Protein AF-A0A392MQ04-F1 (afdb_monomer_lite)

pLDDT: mean 91.91, std 7.3, range [61.91, 97.56]

Sequence (95 aa):
MEFLWSEDFQKINTPRLIAGSSEGGASVFRLDYKGKAACLAQSTQLHKQMSVNAGFRRIFEIGPVFRAEDSYTHRHLCQYTALDVEMEIISHYSE

Organism: NCBI:txid97028

Secondary structure (DSSP, 8-state):
-HHHHHTTPEE----SEESS-SSTT----EEESSSSEEEE-S-SHHHHHHHHHTT--EEEEEEEEE--S---STT--SEEEEEEEEE--SS-TT-

Radius of gyration: 15.33 Å; chains: 1; bounding box: 35×34×39 Å

Foldseek 3Di:
DVVLVVVVADEDDDDQKAQDAPDPPFDWAWDQDPNGIITGYQDCVVVLVVCCVVVRAKYKYWDKHAHRDPDDDPPDDRIDIDIDIDHDDDDDPVD

InterPro domains:
  IPR002312 Aspartyl/Asparaginyl-tRNA synthetase, class IIb [PR01042] (40-52)
  IPR002312 Aspartyl/Asparaginyl-tRNA synthetase, cl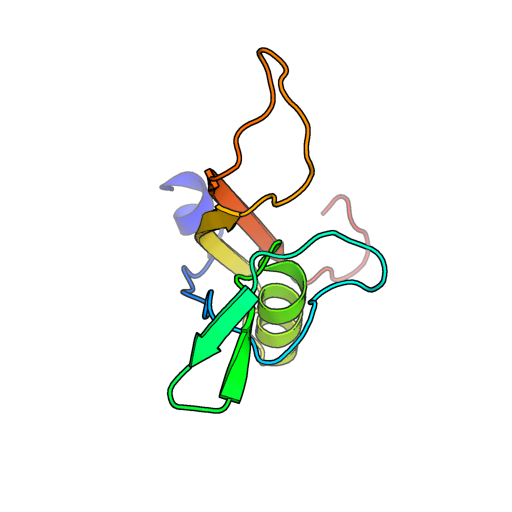ass IIb [PR01042] (57-70)
  IPR004364 Aminoacyl-tRNA synthetase, class II (D/K/N) [PF00152] (2-92)
  IPR004523 Aspartate-tRNA synthetase, type 2 [PTHR43450] (2-95)
  IPR045864 Class II Aminoacyl-tRNA synthetase/Biotinyl protein ligase (BPL) and lipoyl protein ligase (LPL) [G3DSA:3.30.930.10] (1-95)
  IPR045864 Class II Aminoacyl-tRNA synthetase/Biotinyl protein ligase (BPL) and lipoyl protein ligase (LPL) [SSF55681] (2-92)

Structure (mmCIF, N/CA/C/O backbone):
data_AF-A0A392MQ04-F1
#
_entry.id   AF-A0A392MQ04-F1
#
loop_
_atom_site.group_PDB
_atom_site.id
_atom_site.type_symbol
_atom_site.label_atom_id
_atom_site.label_alt_id
_atom_site.label_comp_id
_atom_site.label_asym_id
_atom_site.label_entity_id
_atom_site.label_seq_id
_atom_site.pdbx_PDB_ins_code
_atom_site.Cartn_x
_atom_site.Cartn_y
_atom_site.Cartn_z
_atom_site.occupancy
_atom_site.B_iso_or_equiv
_atom_site.auth_seq_id
_atom_site.auth_comp_id
_atom_site.auth_asym_id
_atom_site.auth_atom_id
_atom_site.pdbx_PDB_model_num
ATOM 1 N N . MET A 1 1 ? -1.290 5.926 -14.993 1.00 84.81 1 MET A N 1
ATOM 2 C CA . MET A 1 1 ? -1.017 4.473 -15.044 1.00 84.81 1 MET A CA 1
ATOM 3 C C . MET A 1 1 ? -0.255 4.110 -16.293 1.00 84.81 1 MET A C 1
ATOM 5 O O . MET A 1 1 ? 0.755 3.446 -16.159 1.00 84.81 1 MET A O 1
ATOM 9 N N . GLU A 1 2 ? -0.662 4.627 -17.453 1.00 93.81 2 GLU A N 1
ATOM 10 C CA . GLU A 1 2 ? 0.064 4.474 -18.724 1.00 93.81 2 GLU A CA 1
ATOM 11 C C . GLU A 1 2 ? 1.566 4.752 -18.601 1.00 93.81 2 GLU A C 1
ATOM 13 O O . GLU A 1 2 ? 2.354 3.906 -18.991 1.00 93.81 2 GLU A O 1
ATOM 18 N N . PHE A 1 3 ? 1.951 5.851 -17.942 1.00 97.00 3 PHE A N 1
ATOM 19 C CA . PHE A 1 3 ? 3.359 6.158 -17.662 1.00 97.00 3 PHE A CA 1
ATOM 20 C C . PHE A 1 3 ? 4.085 5.072 -16.846 1.00 97.00 3 PHE A C 1
ATOM 22 O O . PHE A 1 3 ? 5.194 4.681 -17.169 1.00 97.00 3 PHE A O 1
ATOM 29 N N . LEU A 1 4 ? 3.465 4.549 -15.785 1.00 97.25 4 LEU A N 1
ATOM 30 C CA . LEU A 1 4 ? 4.105 3.522 -14.953 1.00 97.25 4 LEU A CA 1
ATOM 31 C C . LEU A 1 4 ? 4.248 2.205 -15.724 1.00 97.25 4 LEU A C 1
ATOM 33 O O . LEU A 1 4 ? 5.263 1.530 -15.604 1.00 97.25 4 LEU A O 1
ATOM 37 N N . TRP A 1 5 ? 3.262 1.862 -16.553 1.00 96.88 5 TRP A N 1
ATOM 38 C CA . TRP A 1 5 ? 3.348 0.689 -17.418 1.00 96.88 5 TRP A CA 1
ATOM 39 C C . TRP A 1 5 ? 4.382 0.842 -18.532 1.00 96.88 5 TRP A C 1
ATOM 41 O O . TRP A 1 5 ? 5.036 -0.142 -18.853 1.00 96.88 5 TRP A O 1
ATOM 51 N N . SER A 1 6 ? 4.560 2.040 -19.100 1.00 97.44 6 SER A N 1
ATOM 52 C CA . SER A 1 6 ? 5.614 2.279 -20.095 1.00 97.44 6 SER A CA 1
ATOM 53 C C . SER A 1 6 ? 7.022 2.215 -19.500 1.00 97.44 6 SER A C 1
ATOM 55 O O . SER A 1 6 ? 7.966 1.952 -20.231 1.00 97.44 6 SER A O 1
ATOM 57 N N . GLU A 1 7 ? 7.152 2.426 -18.189 1.00 96.06 7 GLU A N 1
ATOM 58 C CA . GLU A 1 7 ? 8.409 2.354 -17.431 1.00 96.06 7 GLU A CA 1
ATOM 59 C C . GLU A 1 7 ? 8.625 0.989 -16.737 1.00 96.06 7 GLU A C 1
ATOM 61 O O . GLU A 1 7 ? 9.392 0.886 -15.773 1.00 96.06 7 GLU A O 1
ATOM 66 N N . ASP A 1 8 ? 7.925 -0.055 -17.201 1.00 95.56 8 ASP A N 1
ATOM 67 C CA . ASP A 1 8 ? 7.995 -1.443 -16.717 1.00 95.56 8 ASP A CA 1
ATOM 68 C C . ASP A 1 8 ? 7.635 -1.647 -15.231 1.00 95.56 8 ASP A C 1
ATOM 70 O O . ASP A 1 8 ? 8.032 -2.634 -14.599 1.00 95.56 8 ASP A O 1
ATOM 74 N N . PHE A 1 9 ? 6.839 -0.751 -14.641 1.00 97.56 9 PHE A N 1
ATOM 75 C CA . PHE A 1 9 ? 6.347 -0.953 -13.281 1.00 97.56 9 PHE A CA 1
ATOM 76 C C . PHE A 1 9 ? 5.231 -1.999 -13.226 1.00 97.56 9 PHE A C 1
ATOM 78 O O . PHE A 1 9 ? 4.238 -1.957 -13.961 1.00 97.56 9 PHE A O 1
ATOM 85 N N . GLN A 1 10 ? 5.342 -2.896 -12.249 1.00 96.81 10 GLN A N 1
ATOM 86 C CA . GLN A 1 10 ? 4.351 -3.928 -11.980 1.00 96.81 10 GLN A CA 1
ATOM 87 C C . GLN A 1 10 ? 3.366 -3.468 -10.909 1.00 96.81 10 GLN A C 1
ATOM 89 O O . GLN A 1 10 ? 3.751 -2.999 -9.837 1.00 96.81 10 GLN A O 1
ATOM 94 N N . LYS A 1 11 ? 2.069 -3.636 -11.174 1.00 96.69 11 LYS A N 1
ATOM 95 C CA . LYS A 1 11 ? 1.052 -3.381 -10.154 1.00 96.69 11 LYS A CA 1
ATOM 96 C C . LYS A 1 11 ? 1.069 -4.505 -9.123 1.00 96.69 11 LYS A C 1
ATOM 98 O O . LYS A 1 11 ? 0.870 -5.663 -9.486 1.00 96.69 11 LYS A O 1
ATOM 103 N N . ILE A 1 12 ? 1.187 -4.156 -7.848 1.00 96.50 12 ILE A N 1
ATOM 104 C CA . ILE A 1 12 ? 1.007 -5.091 -6.734 1.00 96.50 12 ILE A CA 1
ATOM 105 C C . ILE A 1 12 ? -0.236 -4.734 -5.916 1.00 96.50 12 ILE A C 1
ATOM 107 O O . ILE A 1 12 ? -0.763 -3.626 -6.015 1.00 96.50 12 ILE A O 1
ATOM 111 N N . ASN A 1 13 ? -0.710 -5.684 -5.109 1.00 96.12 13 ASN A N 1
ATOM 112 C CA . ASN A 1 13 ? -1.736 -5.439 -4.099 1.00 96.12 13 ASN A CA 1
ATOM 113 C C . ASN A 1 13 ? -1.259 -6.040 -2.776 1.00 96.12 13 ASN A C 1
ATOM 115 O O . ASN A 1 13 ? -1.032 -7.247 -2.686 1.00 96.12 13 ASN A O 1
ATOM 119 N N . THR A 1 14 ? -1.103 -5.199 -1.763 1.00 95.12 14 THR A N 1
ATOM 120 C CA . THR A 1 14 ? -0.569 -5.568 -0.454 1.00 95.12 14 THR A CA 1
ATOM 121 C C . THR A 1 14 ? -1.682 -5.603 0.596 1.00 95.12 14 THR A C 1
ATOM 123 O O . THR A 1 14 ? -2.693 -4.894 0.481 1.00 95.12 14 THR A O 1
ATOM 126 N N . PRO A 1 15 ? -1.554 -6.461 1.625 1.00 94.88 15 PRO A N 1
ATOM 127 C CA . PRO A 1 15 ? -2.571 -6.568 2.657 1.00 94.88 15 PRO A CA 1
ATOM 128 C C . PRO A 1 15 ? -2.650 -5.279 3.478 1.00 94.88 15 PRO A C 1
ATOM 130 O O . PRO A 1 15 ? -1.646 -4.697 3.882 1.00 94.88 15 PRO A O 1
ATOM 133 N N . ARG A 1 16 ? -3.883 -4.859 3.773 1.00 93.94 16 ARG A N 1
ATOM 134 C CA . ARG A 1 16 ? -4.167 -3.710 4.650 1.00 93.94 16 ARG A CA 1
ATOM 135 C C . ARG A 1 16 ? -4.414 -4.108 6.091 1.00 93.94 16 ARG A C 1
ATOM 137 O O . ARG A 1 16 ? -4.451 -3.243 6.953 1.00 93.94 16 ARG A O 1
ATOM 144 N N . LEU A 1 17 ? -4.571 -5.403 6.334 1.00 94.12 17 LEU A N 1
ATOM 145 C CA . LEU A 1 17 ? -4.708 -5.980 7.655 1.00 94.12 17 LEU A CA 1
ATOM 146 C C . LEU A 1 17 ? -3.361 -6.547 8.094 1.00 94.12 17 LEU A C 1
ATOM 148 O O . LEU A 1 17 ? -2.837 -7.456 7.453 1.00 94.12 17 LEU A O 1
ATOM 152 N N . ILE A 1 18 ? -2.821 -6.024 9.188 1.00 92.81 18 ILE A N 1
ATOM 153 C CA . ILE A 1 18 ? -1.514 -6.409 9.724 1.00 92.81 18 ILE A CA 1
ATOM 154 C C . ILE A 1 18 ? -1.618 -6.749 11.211 1.00 92.81 18 ILE A C 1
ATOM 156 O O . ILE A 1 18 ? -2.507 -6.271 11.911 1.00 92.81 18 ILE A O 1
ATOM 160 N N . ALA A 1 19 ? -0.719 -7.599 11.706 1.00 89.62 19 ALA A N 1
ATOM 161 C CA . ALA A 1 19 ? -0.766 -8.082 13.089 1.00 89.62 19 ALA A CA 1
ATOM 162 C C . ALA A 1 19 ? -0.346 -7.026 14.133 1.00 89.62 19 ALA A C 1
ATOM 164 O O . ALA A 1 19 ? -0.685 -7.148 15.306 1.00 89.62 19 ALA A O 1
ATOM 165 N N . GLY A 1 20 ? 0.387 -5.990 13.724 1.00 82.31 20 GLY A N 1
ATOM 166 C CA . GLY A 1 20 ? 0.895 -4.939 14.606 1.00 82.31 20 GLY A CA 1
ATOM 167 C C . GLY A 1 20 ? 1.069 -3.619 13.865 1.00 82.31 20 GLY A C 1
ATOM 168 O O . GLY A 1 20 ? 0.712 -3.524 12.696 1.00 82.31 20 GLY A O 1
ATOM 169 N N . SER A 1 21 ? 1.605 -2.598 14.534 1.00 77.81 21 SER A N 1
ATOM 170 C CA . SER A 1 21 ? 1.902 -1.317 13.877 1.00 77.81 21 SER A CA 1
ATOM 171 C C . SER A 1 21 ? 3.052 -1.471 12.879 1.00 77.81 21 SER A C 1
ATOM 173 O O . SER A 1 21 ? 4.053 -2.108 13.206 1.00 77.81 21 SER A O 1
ATOM 175 N N . SER A 1 22 ? 2.924 -0.877 11.688 1.00 68.44 22 SER A N 1
ATOM 176 C CA . SER A 1 22 ? 3.992 -0.849 10.674 1.00 68.44 22 SER A CA 1
ATOM 177 C C . SER A 1 22 ? 5.194 -0.013 11.117 1.00 68.44 22 SER A C 1
ATOM 179 O O . SER A 1 22 ? 6.328 -0.360 10.806 1.00 68.44 22 SER A O 1
ATOM 181 N N . GLU A 1 23 ? 4.943 1.072 11.852 1.00 64.62 23 GLU A N 1
ATOM 182 C CA . GLU A 1 23 ? 5.945 2.017 12.346 1.00 64.62 23 GLU A CA 1
ATOM 183 C C . GLU A 1 23 ? 5.654 2.290 13.831 1.00 64.62 23 GLU A C 1
ATOM 185 O O . GLU A 1 23 ? 4.503 2.480 14.241 1.00 64.62 23 GLU A O 1
ATOM 190 N N . GLY A 1 24 ? 6.675 2.210 14.684 1.00 61.91 24 GLY A N 1
ATOM 191 C CA . GLY A 1 24 ? 6.511 2.424 16.122 1.00 61.91 24 GLY A CA 1
ATOM 192 C C . GLY A 1 24 ? 6.121 3.872 16.431 1.00 61.91 24 GLY A C 1
ATOM 193 O O . GLY A 1 24 ? 6.706 4.798 15.883 1.00 61.91 24 GLY A O 1
ATOM 194 N N . GLY A 1 25 ? 5.158 4.072 17.336 1.00 67.00 25 GLY A N 1
ATOM 195 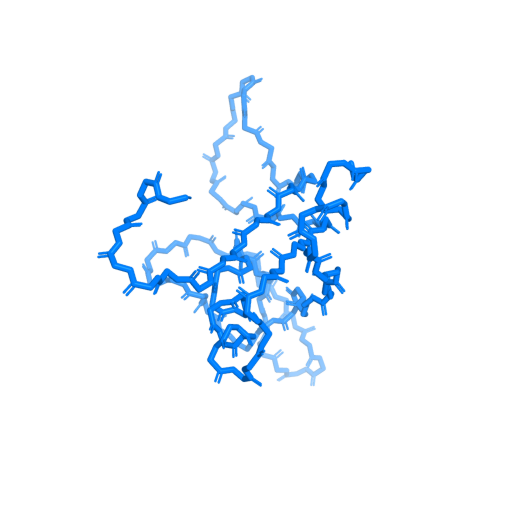C CA . GLY A 1 25 ? 4.804 5.399 17.863 1.00 67.00 25 GLY A CA 1
ATOM 196 C C . GLY A 1 25 ? 3.629 6.110 17.183 1.00 67.00 25 GLY A C 1
ATOM 197 O O . GLY A 1 25 ? 3.217 7.158 17.672 1.00 67.00 25 GLY A O 1
ATOM 198 N N . ALA A 1 26 ? 3.051 5.546 16.121 1.00 74.00 26 ALA A N 1
ATOM 199 C CA . ALA A 1 26 ? 1.883 6.115 15.451 1.00 74.00 26 ALA A CA 1
ATOM 200 C C . ALA A 1 26 ? 0.553 5.512 15.949 1.00 74.00 26 ALA A C 1
ATOM 202 O O . ALA A 1 26 ? 0.477 4.349 16.364 1.00 74.00 26 ALA A O 1
ATOM 203 N N . SER A 1 27 ? -0.513 6.316 15.911 1.00 87.12 27 SER A N 1
ATOM 204 C CA . SER A 1 27 ? -1.876 5.854 16.194 1.00 87.12 27 SER A CA 1
ATOM 205 C C . SER A 1 27 ? -2.356 4.934 15.074 1.00 87.12 27 SER A C 1
ATOM 207 O O . SER A 1 27 ? -2.291 5.298 13.907 1.00 87.12 27 SER A O 1
ATOM 209 N N . VAL A 1 28 ? -2.907 3.766 15.416 1.00 91.88 28 VAL A N 1
ATOM 210 C CA . VAL A 1 28 ? -3.429 2.792 14.441 1.00 91.88 28 VAL A CA 1
ATOM 211 C C . VAL A 1 28 ? -4.886 2.446 14.726 1.00 91.88 28 VAL A C 1
ATOM 213 O O . VAL A 1 28 ? -5.282 2.304 15.887 1.00 91.88 28 VAL A O 1
ATOM 216 N N . PHE A 1 29 ? -5.674 2.229 13.670 1.00 93.75 29 PHE A N 1
ATOM 217 C CA . PHE A 1 29 ? -6.992 1.614 13.817 1.00 93.75 29 PHE A CA 1
ATOM 218 C C . PHE A 1 29 ? -6.813 0.145 14.182 1.00 93.75 29 PHE A C 1
ATOM 220 O O . PHE A 1 29 ? -6.296 -0.637 13.382 1.00 93.75 29 PHE A O 1
ATOM 227 N N . ARG A 1 30 ? -7.236 -0.219 15.393 1.00 93.56 30 ARG A N 1
ATOM 228 C CA . ARG A 1 30 ? -7.228 -1.597 15.887 1.00 93.56 30 ARG A CA 1
ATOM 229 C C . ARG A 1 30 ? -8.574 -2.254 15.641 1.00 93.56 30 ARG A C 1
ATOM 231 O O . ARG A 1 30 ? -9.613 -1.610 15.743 1.00 93.56 30 ARG A O 1
ATOM 238 N N . LEU A 1 31 ? -8.539 -3.547 15.369 1.00 93.88 31 LEU A N 1
ATOM 239 C CA . LEU A 1 31 ? -9.722 -4.370 15.209 1.00 93.88 31 LEU A CA 1
ATOM 240 C C . LEU A 1 31 ? -9.522 -5.735 15.864 1.00 93.88 31 LEU A C 1
ATOM 242 O O . LEU A 1 31 ? -8.405 -6.257 15.928 1.00 93.88 31 LEU A O 1
ATOM 246 N N . ASP A 1 32 ? -10.626 -6.310 16.333 1.00 95.19 32 ASP A N 1
ATOM 247 C CA . ASP A 1 32 ? -10.671 -7.710 16.730 1.00 95.19 32 ASP A CA 1
ATOM 248 C C . ASP A 1 32 ? -10.851 -8.584 15.484 1.00 95.19 32 ASP A C 1
ATOM 250 O O . ASP A 1 32 ? -11.886 -8.566 14.815 1.00 95.19 32 ASP A O 1
ATOM 254 N N . TYR A 1 33 ? -9.815 -9.345 15.154 1.00 95.25 33 TYR A N 1
ATOM 255 C CA . TYR A 1 33 ? -9.785 -10.275 14.042 1.00 95.25 33 TYR A CA 1
ATOM 256 C C . TYR A 1 33 ? -9.898 -11.712 14.554 1.00 95.25 33 TYR A C 1
ATOM 258 O O . TYR A 1 33 ? -8.914 -12.448 14.653 1.00 95.25 33 TYR A O 1
ATOM 266 N N . LYS A 1 34 ? -11.135 -12.118 14.868 1.00 95.00 34 LYS A N 1
ATOM 267 C CA . LYS A 1 34 ? -11.480 -13.463 15.371 1.00 95.00 34 LYS A CA 1
ATOM 268 C C . LYS A 1 34 ? -10.753 -13.820 16.678 1.00 95.00 34 LYS A C 1
ATOM 270 O O . LYS A 1 34 ? -10.169 -14.898 16.792 1.00 95.00 34 LYS A O 1
ATOM 275 N N . GLY A 1 35 ? -10.768 -12.913 17.653 1.00 94.44 35 GLY A N 1
ATOM 276 C CA . GLY A 1 35 ? -10.096 -13.075 18.943 1.00 94.44 35 GLY A CA 1
ATOM 2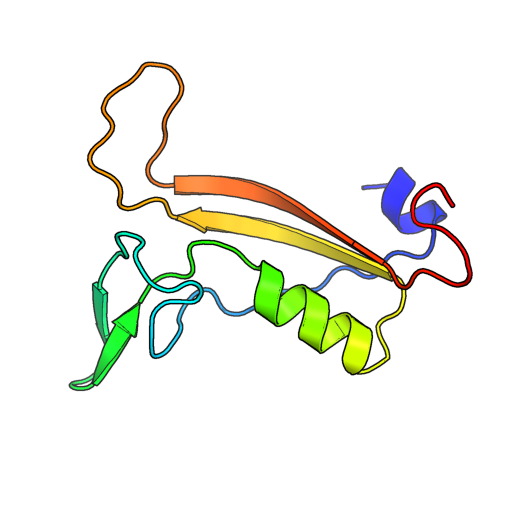77 C C . GLY A 1 35 ? -8.601 -12.749 18.909 1.00 94.44 35 GLY A C 1
ATOM 278 O O . GLY A 1 35 ? -7.893 -13.023 19.878 1.00 94.44 35 GLY A O 1
ATOM 279 N N . LYS A 1 36 ? -8.094 -12.192 17.802 1.00 93.81 36 LYS A N 1
ATOM 280 C CA . LYS A 1 36 ? -6.705 -11.739 17.657 1.00 93.81 36 LYS A CA 1
ATOM 281 C C . LYS A 1 36 ? -6.687 -10.261 17.317 1.00 93.81 36 LYS A C 1
ATOM 283 O O . LYS A 1 36 ? -7.407 -9.823 16.427 1.00 93.81 36 LYS A O 1
ATOM 288 N N . ALA A 1 37 ? -5.823 -9.500 17.978 1.00 92.81 37 ALA A N 1
ATOM 289 C CA . ALA A 1 37 ? -5.623 -8.106 17.618 1.00 92.81 37 ALA A CA 1
ATOM 290 C C . ALA A 1 37 ? -5.027 -8.001 16.207 1.00 92.81 37 ALA A C 1
ATOM 292 O O . ALA A 1 37 ? -4.055 -8.682 15.878 1.00 92.81 37 ALA A O 1
ATOM 293 N N . ALA A 1 38 ? -5.603 -7.125 15.394 1.00 94.19 38 ALA A N 1
ATOM 294 C CA . ALA A 1 38 ? -5.042 -6.702 14.124 1.00 94.19 38 ALA A CA 1
ATOM 295 C C . ALA A 1 38 ? -5.183 -5.185 13.980 1.00 94.19 38 ALA A C 1
ATOM 297 O O . ALA A 1 38 ? -5.926 -4.534 14.718 1.00 94.19 38 ALA A O 1
ATOM 298 N N . CYS A 1 39 ? -4.442 -4.619 13.038 1.00 94.50 39 CYS A N 1
ATOM 299 C CA . CYS A 1 39 ? -4.421 -3.196 12.750 1.00 94.50 39 CYS A CA 1
ATOM 300 C C . CYS A 1 39 ? -4.611 -2.954 11.252 1.00 94.50 39 CYS A C 1
ATOM 302 O O . CYS A 1 39 ? -4.220 -3.785 10.426 1.00 94.50 39 CYS A O 1
ATOM 304 N N . LEU A 1 40 ? -5.181 -1.801 10.904 1.00 94.19 40 LEU A N 1
ATOM 305 C CA . LEU A 1 40 ? -5.121 -1.299 9.535 1.00 94.19 40 LEU A CA 1
ATOM 306 C C . LEU A 1 40 ? -3.753 -0.662 9.273 1.00 94.19 40 LEU A C 1
ATOM 308 O O . LEU A 1 40 ? -3.270 0.139 10.074 1.00 94.19 40 LEU A O 1
ATOM 312 N N . ALA A 1 41 ? -3.137 -1.019 8.150 1.00 91.81 41 ALA A N 1
ATOM 313 C CA . ALA A 1 41 ? -1.837 -0.501 7.748 1.00 91.81 41 ALA A CA 1
ATOM 314 C C . ALA A 1 41 ? -1.913 1.001 7.433 1.00 91.81 41 ALA A C 1
ATOM 316 O O . ALA A 1 41 ? -2.717 1.437 6.605 1.00 91.81 41 ALA A O 1
ATOM 317 N N . GLN A 1 42 ? -1.036 1.786 8.060 1.00 88.25 42 GLN A N 1
ATOM 318 C CA . GLN A 1 42 ? -0.937 3.230 7.811 1.00 88.25 42 GLN A CA 1
ATOM 319 C C . GLN A 1 42 ? -0.105 3.583 6.579 1.00 88.25 42 GLN A C 1
ATOM 321 O O . GLN A 1 42 ? -0.125 4.715 6.104 1.00 88.25 42 GLN A O 1
ATOM 326 N N . SER A 1 43 ? 0.667 2.623 6.085 1.00 85.94 43 SER A N 1
ATOM 327 C CA . SER A 1 43 ? 1.494 2.749 4.899 1.00 85.94 43 SER A CA 1
ATOM 328 C C . SER A 1 43 ? 1.748 1.362 4.322 1.00 85.94 43 SER A C 1
ATOM 330 O O . SER A 1 43 ? 1.782 0.364 5.047 1.00 85.94 43 SER A O 1
ATOM 332 N N . THR A 1 44 ? 1.942 1.297 3.010 1.00 89.06 44 THR A N 1
ATOM 333 C CA . THR A 1 44 ? 2.374 0.085 2.300 1.00 89.06 44 THR A CA 1
ATOM 334 C C . THR A 1 44 ? 3.888 -0.095 2.327 1.00 89.06 44 THR A C 1
ATOM 336 O O . THR A 1 44 ? 4.372 -1.116 1.845 1.00 89.06 44 THR A O 1
ATOM 339 N N . GLN A 1 45 ? 4.637 0.864 2.890 1.00 89.75 45 GLN A N 1
ATOM 340 C CA . GLN A 1 45 ? 6.091 0.976 2.746 1.00 89.75 45 GLN A CA 1
ATOM 341 C C . GLN A 1 45 ? 6.835 -0.338 2.990 1.00 89.75 45 GLN A C 1
ATOM 343 O O . GLN A 1 45 ? 7.607 -0.770 2.138 1.00 89.75 45 GLN A O 1
ATOM 348 N N . LEU A 1 46 ? 6.542 -1.023 4.098 1.00 90.81 46 LEU A N 1
ATOM 349 C CA . LEU A 1 46 ? 7.191 -2.292 4.423 1.00 90.81 46 LEU A CA 1
ATOM 350 C C . LEU A 1 46 ? 6.929 -3.367 3.354 1.00 90.81 46 LEU A C 1
ATOM 352 O O . LEU A 1 46 ? 7.850 -4.056 2.927 1.00 90.81 46 LEU A O 1
ATOM 356 N N . HIS A 1 47 ? 5.687 -3.502 2.883 1.00 93.56 47 HIS A N 1
ATOM 357 C CA . HIS A 1 47 ? 5.343 -4.482 1.849 1.00 93.56 47 HIS A CA 1
ATOM 358 C C . HIS A 1 47 ? 5.954 -4.136 0.491 1.00 93.56 47 HIS A C 1
ATOM 360 O O . 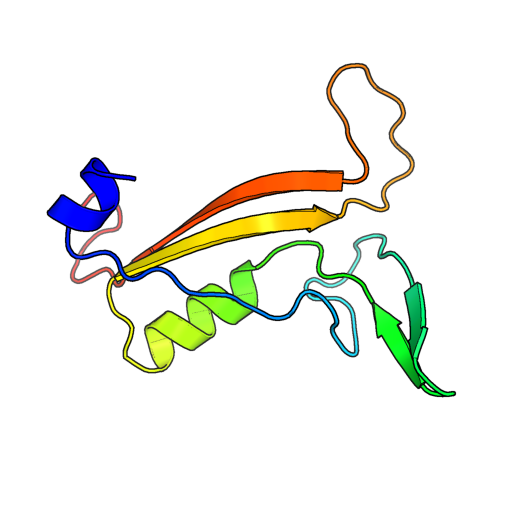HIS A 1 47 ? 6.380 -5.042 -0.227 1.00 93.56 47 HIS A O 1
ATOM 366 N N . LYS A 1 48 ? 6.046 -2.847 0.151 1.00 93.38 48 LYS A N 1
ATOM 367 C CA . LYS A 1 48 ? 6.716 -2.390 -1.071 1.00 93.38 48 LYS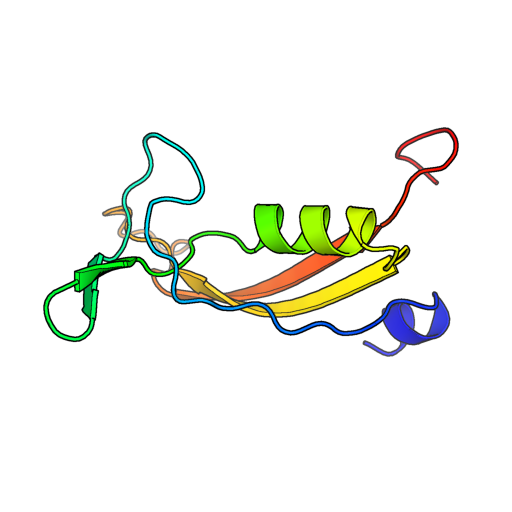 A CA 1
ATOM 368 C C . LYS A 1 48 ? 8.196 -2.752 -1.063 1.00 93.38 48 LYS A C 1
ATOM 370 O O . LYS A 1 48 ? 8.668 -3.396 -1.993 1.00 93.38 48 LYS A O 1
ATOM 375 N N . GLN A 1 49 ? 8.893 -2.449 0.029 1.00 92.75 49 GLN A N 1
ATOM 376 C CA . GLN A 1 49 ? 10.309 -2.783 0.189 1.00 92.75 49 GLN A CA 1
ATOM 377 C C . GLN A 1 49 ? 10.549 -4.297 0.200 1.00 92.75 49 GLN A C 1
ATOM 379 O O . GLN A 1 49 ? 11.478 -4.781 -0.441 1.00 92.75 49 GLN A O 1
ATOM 384 N N . MET A 1 50 ? 9.683 -5.071 0.865 1.00 94.25 50 MET A N 1
ATOM 385 C CA . MET A 1 50 ? 9.739 -6.536 0.798 1.00 94.25 50 MET A CA 1
ATOM 386 C C . MET A 1 50 ? 9.519 -7.058 -0.626 1.00 94.25 50 MET A C 1
ATOM 388 O O . MET A 1 50 ? 10.165 -8.025 -1.015 1.00 94.25 50 MET A O 1
ATOM 392 N N . SER A 1 51 ? 8.652 -6.419 -1.414 1.00 95.19 51 SER A N 1
ATOM 393 C CA . SER A 1 51 ? 8.422 -6.795 -2.813 1.00 95.19 51 SER A CA 1
ATOM 394 C C . SER A 1 51 ? 9.660 -6.522 -3.667 1.00 95.19 51 SER A C 1
ATOM 396 O O . SER A 1 51 ? 10.088 -7.401 -4.410 1.00 95.19 51 SER A O 1
ATOM 398 N N . VAL A 1 52 ? 10.302 -5.362 -3.506 1.00 94.25 52 VAL A N 1
ATOM 399 C CA . VAL A 1 52 ? 11.574 -5.073 -4.189 1.00 94.25 52 VAL A CA 1
ATOM 400 C C . VAL A 1 52 ? 12.639 -6.107 -3.816 1.00 94.25 52 VAL A C 1
ATOM 402 O O . VAL A 1 52 ? 13.244 -6.707 -4.703 1.00 94.25 52 VAL A O 1
ATOM 405 N N . ASN A 1 53 ? 12.782 -6.425 -2.525 1.00 93.62 53 ASN A N 1
ATOM 406 C CA . ASN A 1 53 ? 13.696 -7.472 -2.049 1.00 93.62 53 ASN A CA 1
ATOM 407 C C . ASN A 1 53 ? 13.348 -8.879 -2.568 1.00 93.62 53 ASN A C 1
ATOM 409 O O . ASN A 1 53 ? 14.234 -9.717 -2.711 1.00 93.62 53 ASN A O 1
ATOM 413 N N . ALA A 1 54 ? 12.077 -9.151 -2.867 1.00 95.25 54 ALA A N 1
ATOM 414 C CA . ALA A 1 54 ? 11.626 -10.402 -3.473 1.00 95.25 54 ALA A CA 1
ATOM 415 C C . ALA A 1 54 ? 11.862 -10.462 -4.998 1.00 95.25 54 ALA A C 1
ATOM 417 O O . ALA A 1 54 ? 11.440 -11.421 -5.643 1.00 95.25 54 ALA A O 1
ATOM 418 N N . GLY A 1 55 ? 12.532 -9.460 -5.577 1.00 94.06 55 GLY A N 1
ATOM 419 C CA . GLY A 1 55 ? 12.891 -9.401 -6.995 1.00 94.06 55 GLY A CA 1
ATOM 420 C C . GLY A 1 55 ? 11.942 -8.568 -7.859 1.00 94.06 55 GLY A C 1
ATOM 421 O O . GLY A 1 55 ? 12.149 -8.475 -9.070 1.00 94.06 55 GLY A O 1
ATOM 422 N N . PHE A 1 56 ? 10.922 -7.927 -7.278 1.00 94.62 56 PHE A N 1
ATOM 423 C CA . PHE A 1 56 ? 10.039 -7.018 -8.012 1.00 94.62 56 PHE A CA 1
ATOM 424 C C . PHE A 1 56 ? 10.687 -5.632 -8.135 1.00 94.62 56 PHE A C 1
ATOM 426 O O . PHE A 1 56 ? 10.411 -4.721 -7.362 1.00 94.62 56 PHE A O 1
ATOM 433 N N . ARG A 1 57 ? 11.571 -5.482 -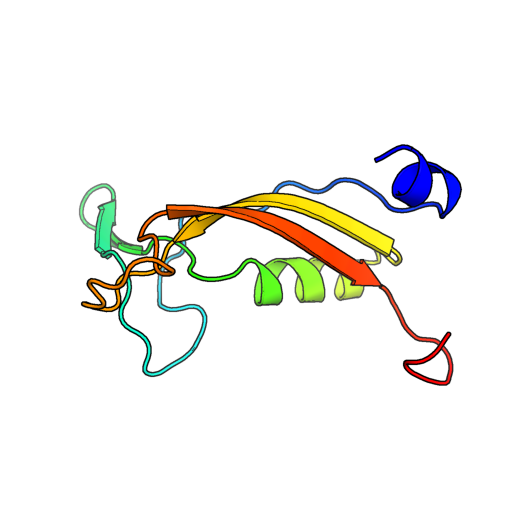9.126 1.00 93.62 57 ARG A N 1
ATOM 434 C CA . ARG A 1 57 ? 12.476 -4.325 -9.285 1.00 93.62 57 ARG A CA 1
ATOM 435 C C . ARG A 1 57 ? 11.771 -2.971 -9.429 1.00 93.62 57 ARG A C 1
ATOM 437 O O . ARG A 1 57 ? 12.347 -1.954 -9.069 1.00 93.62 57 ARG A O 1
ATOM 444 N N . ARG A 1 58 ? 10.557 -2.937 -9.982 1.00 96.19 58 ARG A N 1
ATOM 445 C CA . ARG A 1 58 ? 9.755 -1.719 -10.185 1.00 96.19 58 ARG A CA 1
ATOM 446 C C . ARG A 1 58 ? 8.302 -2.038 -9.895 1.00 96.19 58 ARG A C 1
ATOM 448 O O . ARG A 1 58 ? 7.703 -2.860 -10.591 1.00 96.19 58 ARG A O 1
ATOM 455 N N . ILE A 1 59 ? 7.736 -1.414 -8.869 1.00 97.31 59 ILE A N 1
ATOM 456 C CA . ILE A 1 59 ? 6.367 -1.682 -8.434 1.00 97.31 59 ILE A CA 1
ATOM 457 C C . ILE A 1 59 ? 5.575 -0.410 -8.177 1.00 97.31 59 ILE A C 1
ATOM 459 O O . ILE A 1 59 ? 6.103 0.626 -7.773 1.00 97.31 59 ILE A O 1
ATOM 463 N N . PHE A 1 60 ? 4.268 -0.514 -8.363 1.00 97.12 60 PHE A N 1
ATOM 464 C CA . PHE A 1 60 ? 3.339 0.495 -7.892 1.00 97.12 60 PHE A CA 1
ATOM 465 C C . PHE A 1 60 ? 2.092 -0.147 -7.303 1.00 97.12 60 PHE A C 1
ATOM 467 O O . PHE A 1 60 ? 1.715 -1.273 -7.638 1.00 97.12 60 PHE A O 1
ATOM 474 N N . GLU A 1 61 ? 1.418 0.594 -6.438 1.00 96.50 61 GLU A N 1
ATOM 475 C CA . GLU A 1 61 ? 0.162 0.180 -5.840 1.00 96.50 61 GLU A CA 1
ATOM 476 C C . GLU A 1 61 ? -0.802 1.363 -5.762 1.00 96.50 61 GLU A C 1
ATOM 478 O O . GLU A 1 61 ? -0.411 2.491 -5.472 1.00 96.50 61 GLU A O 1
ATOM 483 N N . ILE A 1 62 ? -2.084 1.091 -6.011 1.00 96.12 62 ILE A N 1
ATOM 484 C CA . ILE A 1 62 ? -3.167 2.032 -5.728 1.00 96.12 62 ILE A CA 1
ATOM 485 C C . ILE A 1 62 ? -4.097 1.363 -4.737 1.00 96.12 62 ILE A C 1
ATOM 487 O O . ILE A 1 62 ? -4.681 0.322 -5.046 1.00 96.12 62 ILE A O 1
ATOM 491 N N . GLY A 1 63 ? -4.251 1.960 -3.563 1.00 95.19 63 GLY A N 1
ATOM 492 C CA . GLY A 1 63 ? -5.053 1.356 -2.513 1.00 95.19 63 GLY A CA 1
ATOM 493 C C . GLY A 1 63 ? -5.357 2.295 -1.355 1.00 95.19 63 GLY A C 1
ATOM 494 O O . GLY A 1 63 ? -4.865 3.426 -1.312 1.00 95.19 63 GLY A O 1
ATOM 495 N N . PRO A 1 64 ? -6.194 1.836 -0.413 1.00 95.88 64 PRO A N 1
ATOM 496 C CA . PRO A 1 64 ? -6.582 2.633 0.734 1.00 95.88 64 PRO A CA 1
ATOM 497 C C . PRO A 1 64 ? -5.436 2.732 1.744 1.00 95.88 64 PRO A C 1
ATOM 499 O O . PRO A 1 64 ? -4.803 1.733 2.099 1.00 95.88 64 PRO A O 1
ATOM 502 N N . VAL A 1 65 ? -5.213 3.940 2.243 1.00 94.50 65 VAL A N 1
ATOM 503 C CA . VAL A 1 65 ? -4.306 4.246 3.348 1.00 94.50 65 VAL A CA 1
ATOM 504 C C . VAL A 1 65 ? -5.114 4.821 4.500 1.00 94.50 65 VAL A C 1
ATOM 506 O O . VAL A 1 65 ? -6.060 5.577 4.276 1.00 94.50 65 VAL A O 1
ATOM 509 N N . PHE A 1 66 ? -4.740 4.444 5.722 1.00 94.44 66 PHE A N 1
ATOM 510 C CA . PHE A 1 66 ? -5.472 4.783 6.934 1.00 94.44 66 PHE A CA 1
ATOM 511 C C . PHE A 1 66 ? -4.621 5.627 7.886 1.00 94.44 66 PHE A C 1
ATOM 513 O O . PHE A 1 66 ? -3.460 5.319 8.143 1.00 94.44 66 PHE A O 1
ATOM 520 N N . ARG A 1 67 ? -5.213 6.684 8.435 1.00 93.38 67 ARG A N 1
ATOM 521 C CA . ARG A 1 67 ? -4.607 7.585 9.422 1.00 93.38 67 ARG A CA 1
ATOM 522 C C . ARG A 1 67 ? -5.525 7.642 10.632 1.00 93.38 67 ARG A C 1
ATOM 524 O O . ARG A 1 67 ? -6.694 7.983 10.486 1.00 93.38 67 ARG A O 1
ATOM 531 N N . ALA A 1 68 ? -5.026 7.215 11.788 1.00 92.81 68 ALA A N 1
ATOM 532 C CA . ALA A 1 68 ? -5.811 7.142 13.022 1.00 92.81 68 ALA A CA 1
ATOM 533 C C . ALA A 1 68 ? -5.451 8.260 14.010 1.00 92.81 68 ALA A C 1
ATOM 535 O O . ALA A 1 68 ? -5.848 8.223 15.171 1.00 92.81 68 ALA A O 1
ATOM 536 N N . GLU A 1 69 ? -4.655 9.230 13.573 1.00 90.81 69 GLU A N 1
ATOM 537 C CA . GLU A 1 69 ? -4.363 10.444 14.312 1.00 90.81 69 GLU A CA 1
ATOM 538 C C . GLU A 1 69 ? -5.638 11.290 14.465 1.00 90.81 69 GLU A C 1
ATOM 540 O O . GLU A 1 69 ? -6.347 11.540 13.490 1.00 90.81 69 GLU A O 1
ATOM 545 N N . ASP A 1 70 ? -5.901 11.787 15.677 1.00 90.56 70 ASP A N 1
ATOM 546 C CA . ASP A 1 70 ? -7.002 12.718 15.952 1.00 90.56 70 ASP A CA 1
ATOM 547 C C . ASP A 1 70 ? -6.684 14.111 15.385 1.00 90.56 70 ASP A C 1
ATOM 549 O O . ASP A 1 70 ? -6.283 15.035 16.095 1.00 90.56 70 ASP A O 1
ATOM 553 N N . SER A 1 71 ? -6.820 14.260 14.065 1.00 90.62 71 SER A N 1
ATOM 554 C CA . SER A 1 71 ? -6.515 15.499 13.354 1.00 90.62 71 SER A CA 1
ATOM 555 C C . SER A 1 71 ? -7.668 15.958 12.465 1.00 90.62 71 SER A C 1
ATOM 557 O O . SER A 1 71 ? -7.857 15.484 11.347 1.00 90.62 71 SER A O 1
ATOM 559 N N . TYR A 1 72 ? -8.413 16.949 12.952 1.00 91.25 72 TYR A N 1
ATOM 560 C CA . TYR A 1 72 ? -9.620 17.479 12.314 1.00 91.25 72 TYR A CA 1
ATOM 561 C C . TYR A 1 72 ? -9.313 18.772 11.553 1.00 91.25 72 TYR A C 1
ATOM 563 O O . TYR A 1 72 ? -9.702 19.867 11.958 1.00 91.25 72 TYR A O 1
ATOM 571 N N . THR A 1 73 ? -8.565 18.658 10.456 1.00 95.00 73 THR A N 1
ATOM 572 C CA . THR A 1 73 ? -8.241 19.801 9.589 1.00 95.00 73 THR A CA 1
ATOM 573 C C . THR A 1 73 ? -8.869 19.638 8.209 1.00 95.00 73 THR A C 1
ATOM 575 O O . THR A 1 73 ? -9.205 18.536 7.790 1.00 95.00 73 THR A O 1
ATOM 578 N N . HIS A 1 74 ? -8.950 20.729 7.445 1.00 95.75 74 HIS A N 1
ATOM 579 C CA . HIS A 1 74 ? -9.430 20.710 6.058 1.00 95.75 74 HIS A CA 1
ATOM 580 C C . HIS A 1 74 ? -8.532 19.916 5.085 1.00 95.75 74 HIS A C 1
ATOM 582 O O . HIS A 1 74 ? -8.873 19.801 3.911 1.00 95.75 74 HIS A O 1
ATOM 588 N N . ARG A 1 75 ? -7.374 19.412 5.539 1.00 95.50 75 ARG A N 1
ATOM 589 C CA . ARG A 1 75 ? -6.407 18.659 4.721 1.00 95.50 75 ARG A CA 1
ATOM 590 C C . ARG A 1 75 ? -6.206 17.217 5.180 1.00 95.50 75 ARG A C 1
ATOM 592 O O . ARG A 1 75 ? -5.465 16.492 4.524 1.00 95.50 75 ARG A O 1
ATOM 599 N N . HIS A 1 76 ? -6.806 16.803 6.295 1.00 95.12 76 HIS A N 1
ATOM 600 C CA . HIS A 1 76 ? -6.575 15.481 6.874 1.00 95.12 76 HIS A CA 1
ATOM 601 C C . HIS A 1 76 ? -7.796 14.586 6.699 1.00 95.12 76 HIS A C 1
ATOM 603 O O . HIS A 1 76 ? -8.925 14.985 6.968 1.00 95.12 76 HIS A O 1
ATOM 609 N N . LEU A 1 77 ? -7.541 13.364 6.236 1.00 95.06 77 LEU A N 1
ATOM 610 C CA . LEU A 1 77 ? -8.540 12.324 6.045 1.00 95.06 77 LEU A CA 1
ATOM 611 C C . LEU A 1 77 ? -8.090 11.070 6.790 1.00 95.06 77 LEU A C 1
ATOM 613 O O . LEU A 1 77 ? -6.938 10.657 6.660 1.00 95.06 77 LEU A O 1
ATOM 617 N N . CYS A 1 78 ? -9.014 10.427 7.504 1.00 94.81 78 CYS A N 1
ATOM 618 C CA . CYS A 1 78 ? -8.745 9.154 8.178 1.00 94.81 78 CYS A CA 1
ATOM 619 C C . CYS A 1 78 ? -8.557 7.990 7.193 1.00 94.81 78 CYS A C 1
ATOM 621 O O . CYS A 1 78 ? -7.923 6.988 7.517 1.00 94.81 78 CYS A O 1
ATOM 623 N N . GLN A 1 79 ? -9.108 8.121 5.985 1.00 95.38 79 GLN A N 1
ATOM 624 C CA . GLN A 1 79 ? -8.914 7.189 4.884 1.00 95.38 79 GLN A CA 1
ATOM 625 C C . GLN A 1 79 ? -8.798 7.962 3.574 1.00 95.38 79 GLN A C 1
ATOM 627 O O . GLN A 1 79 ? -9.616 8.834 3.281 1.00 95.38 79 GLN A O 1
ATOM 632 N N . TYR A 1 80 ? -7.811 7.605 2.763 1.00 95.62 80 TYR A N 1
ATOM 633 C CA . TYR A 1 80 ? -7.649 8.142 1.417 1.00 95.62 80 TYR A CA 1
ATOM 634 C C . TYR A 1 80 ? -7.091 7.078 0.474 1.00 95.62 80 TYR A C 1
ATOM 636 O O . TYR A 1 80 ? -6.613 6.030 0.906 1.00 95.62 80 TYR A O 1
ATOM 644 N N . THR A 1 81 ? -7.179 7.334 -0.830 1.00 96.31 81 THR A N 1
ATOM 645 C CA . THR A 1 81 ? -6.535 6.487 -1.840 1.00 96.31 81 THR A CA 1
ATOM 646 C C . THR A 1 81 ? -5.144 7.035 -2.108 1.00 96.31 81 THR A C 1
ATOM 648 O O . THR A 1 81 ? -5.010 8.200 -2.479 1.00 96.31 81 THR A O 1
ATOM 651 N N . ALA A 1 82 ? -4.122 6.208 -1.916 1.00 95.12 82 ALA A N 1
ATOM 652 C CA . ALA A 1 82 ? -2.746 6.555 -2.239 1.00 95.12 82 ALA A CA 1
ATOM 653 C C . ALA A 1 82 ? -2.318 5.874 -3.539 1.00 95.12 82 ALA A C 1
ATOM 655 O O . ALA A 1 82 ? -2.714 4.739 -3.810 1.00 95.12 82 ALA A O 1
ATOM 656 N N . LEU A 1 83 ? -1.498 6.584 -4.312 1.00 95.44 83 LEU A N 1
ATOM 657 C CA . LEU A 1 83 ? -0.619 5.996 -5.311 1.00 95.44 83 LEU A CA 1
ATOM 658 C C . LEU A 1 83 ? 0.759 5.882 -4.671 1.00 95.44 83 LEU A C 1
ATOM 660 O O . LEU A 1 83 ? 1.388 6.893 -4.371 1.00 95.44 83 LEU A O 1
ATOM 664 N N . ASP A 1 84 ? 1.202 4.653 -4.481 1.00 95.44 84 ASP A N 1
ATOM 665 C CA . ASP A 1 84 ? 2.531 4.342 -3.999 1.00 95.44 84 ASP A CA 1
ATOM 666 C C . ASP A 1 84 ? 3.392 3.785 -5.133 1.00 95.44 84 ASP A C 1
ATOM 668 O O . ASP A 1 84 ? 2.923 2.990 -5.947 1.00 95.44 84 ASP A O 1
ATOM 672 N N . VAL A 1 85 ? 4.669 4.159 -5.142 1.00 95.38 85 VAL A N 1
ATOM 673 C CA . VAL A 1 85 ? 5.679 3.661 -6.081 1.00 95.38 85 VAL A CA 1
ATOM 674 C C . VAL A 1 85 ? 6.913 3.248 -5.283 1.00 95.38 85 VAL A C 1
ATOM 676 O O . VAL A 1 85 ? 7.214 3.866 -4.262 1.00 95.38 85 VAL A O 1
ATOM 679 N N . GLU A 1 86 ? 7.592 2.193 -5.719 1.00 95.94 86 GLU A N 1
ATOM 680 C CA . GLU A 1 86 ? 8.903 1.786 -5.208 1.00 95.94 86 GLU A CA 1
ATOM 681 C C . GLU A 1 86 ? 9.713 1.182 -6.362 1.00 95.94 86 GLU A C 1
ATOM 683 O O . GLU A 1 86 ? 9.166 0.479 -7.220 1.00 95.94 86 GLU A O 1
ATOM 688 N N . MET A 1 87 ? 11.013 1.453 -6.394 1.00 95.25 87 MET A N 1
ATOM 689 C CA . MET A 1 87 ? 11.915 0.921 -7.409 1.00 95.25 87 MET A CA 1
ATOM 690 C C . MET A 1 87 ? 13.284 0.611 -6.820 1.00 95.25 87 MET A C 1
ATOM 692 O O . MET A 1 87 ? 13.756 1.286 -5.907 1.00 95.25 87 MET A O 1
ATOM 696 N N . GLU A 1 88 ? 13.920 -0.416 -7.366 1.00 94.38 88 GLU A N 1
ATOM 697 C CA . GLU A 1 88 ? 15.329 -0.696 -7.148 1.00 94.38 88 GLU A CA 1
ATOM 698 C C . GLU A 1 88 ? 16.176 0.435 -7.744 1.00 94.38 88 GLU A C 1
ATOM 700 O O . GLU A 1 88 ? 15.956 0.861 -8.880 1.00 94.38 88 GLU A O 1
ATOM 705 N N . ILE A 1 89 ? 17.157 0.890 -6.969 1.00 92.56 89 ILE A N 1
ATOM 706 C CA . ILE A 1 89 ? 18.144 1.893 -7.368 1.00 92.56 89 ILE A CA 1
ATOM 707 C C . ILE A 1 89 ? 19.466 1.171 -7.619 1.00 92.56 89 ILE A C 1
ATOM 709 O O . ILE A 1 89 ? 19.867 0.338 -6.805 1.00 92.56 89 ILE A O 1
ATOM 713 N N . ILE A 1 90 ? 20.154 1.497 -8.717 1.00 90.56 90 ILE A N 1
ATOM 714 C CA . ILE A 1 90 ? 21.438 0.867 -9.045 1.00 90.56 90 ILE A CA 1
ATOM 715 C C . ILE A 1 90 ? 22.596 1.680 -8.466 1.00 90.56 90 ILE A C 1
ATOM 717 O O . ILE A 1 90 ? 23.456 1.110 -7.794 1.00 90.56 90 ILE A O 1
ATOM 721 N N . SER A 1 91 ? 22.635 2.995 -8.708 1.00 92.44 91 SER A N 1
ATOM 722 C CA . SER A 1 91 ? 23.746 3.843 -8.255 1.00 92.44 91 SER A CA 1
ATOM 723 C C . SER A 1 91 ? 23.316 5.067 -7.447 1.00 92.44 91 SER A C 1
ATOM 725 O O . SER A 1 91 ? 23.940 5.362 -6.426 1.00 92.44 91 SER A O 1
ATOM 727 N N . HIS A 1 92 ? 22.252 5.767 -7.844 1.00 94.38 92 HIS A N 1
ATOM 728 C CA . HIS A 1 92 ? 21.813 6.992 -7.183 1.00 94.38 92 HIS A CA 1
ATOM 729 C C . HIS A 1 92 ? 20.292 7.166 -7.221 1.00 94.38 92 HIS A C 1
ATOM 731 O O . HIS A 1 92 ? 19.636 6.816 -8.192 1.00 94.38 92 HIS A O 1
ATOM 737 N N . TYR A 1 93 ? 19.714 7.764 -6.176 1.00 89.44 93 TYR A N 1
ATOM 738 C CA . TYR A 1 93 ? 18.254 7.891 -6.024 1.00 89.44 93 TYR A CA 1
ATOM 739 C C . TYR A 1 93 ? 17.575 8.824 -7.044 1.00 89.44 93 TYR A C 1
ATOM 741 O O . TYR A 1 93 ? 16.353 8.931 -7.049 1.00 89.44 93 TYR A O 1
ATOM 749 N N . SER A 1 94 ? 18.359 9.542 -7.850 1.00 90.00 94 SER A N 1
ATOM 750 C CA . SER A 1 94 ? 17.880 10.465 -8.887 1.00 90.00 94 SER A CA 1
ATOM 751 C C . SER A 1 94 ? 17.788 9.830 -10.278 1.00 90.00 94 SER A C 1
ATOM 753 O O . SER A 1 94 ? 17.612 10.563 -11.249 1.00 90.00 94 SER A O 1
ATOM 755 N N . GLU A 1 95 ? 18.034 8.524 -10.377 1.00 65.25 95 GLU A N 1
ATOM 756 C CA . GLU A 1 95 ? 17.859 7.725 -11.598 1.00 65.25 95 GLU A CA 1
ATOM 757 C C . GLU A 1 95 ? 16.397 7.610 -12.038 1.00 65.25 95 GLU A C 1
ATOM 759 O O . GLU A 1 95 ? 15.505 7.566 -11.160 1.00 65.25 95 GLU A O 1
#